Protein AF-A0A4U3CHA0-F1 (afdb_monomer_lite)

pLDDT: mean 83.75, std 16.48, range [33.78, 96.69]

Foldseek 3Di:
DPPPPAFWKWKWWQFQNDIAIAPTDHLVVLVVVLVVQLVVLVVQLVDQDWDWDHNPPPGTDTGRSVRTDDIDMDTPPDPPD

Sequence (81 aa):
MTAGFGTLGVVRVQVAGTWLATVPMPTADAKAYAHRLRNDVAAAKNYPTLVEFDASDGGPCWIRGRNVSVIDVVSTEDPGA

Secondary structure (DSSP, 8-state):
-------EEEEEEEETTEEEEPPPEEHHHHHHHHHHHHHHHHHHTSSSPEEEEE-SSSSEEEEEGGGEEEEEEEESS-TT-

Structure (mmCIF, N/CA/C/O backbone):
data_AF-A0A4U3CHA0-F1
#
_entry.id   AF-A0A4U3CHA0-F1
#
loop_
_atom_site.group_PDB
_atom_site.id
_atom_site.type_symbol
_atom_site.label_atom_id
_atom_site.label_alt_id
_atom_site.label_comp_id
_atom_site.label_asym_id
_atom_site.label_entity_id
_atom_site.label_seq_id
_atom_site.pdbx_PDB_ins_code
_atom_site.Cartn_x
_atom_site.Cartn_y
_atom_site.Cartn_z
_atom_site.occupancy
_atom_site.B_iso_or_equiv
_atom_site.auth_seq_id
_atom_site.auth_comp_id
_atom_site.auth_asym_id
_atom_site.auth_atom_id
_atom_site.pdbx_PDB_model_num
ATOM 1 N N . MET A 1 1 ? 26.738 0.930 -22.908 1.00 33.78 1 MET A N 1
ATOM 2 C CA . MET A 1 1 ? 26.322 1.159 -21.510 1.00 33.78 1 MET A CA 1
ATOM 3 C C . MET A 1 1 ? 24.806 1.086 -21.464 1.00 33.78 1 MET A C 1
ATOM 5 O O . MET A 1 1 ? 24.145 2.078 -21.730 1.00 33.78 1 MET A O 1
ATOM 9 N N . THR A 1 2 ? 24.250 -0.102 -21.243 1.00 41.97 2 THR A N 1
ATOM 10 C CA . THR A 1 2 ? 22.836 -0.262 -20.892 1.00 41.97 2 THR A CA 1
ATOM 11 C C . THR A 1 2 ? 22.694 0.219 -19.456 1.00 41.97 2 THR A C 1
ATOM 13 O O . THR A 1 2 ? 23.192 -0.426 -18.537 1.00 41.97 2 THR A O 1
ATOM 16 N N . ALA A 1 3 ? 22.092 1.390 -19.255 1.00 39.41 3 ALA A N 1
ATOM 17 C CA . ALA A 1 3 ? 21.559 1.733 -17.947 1.00 39.41 3 ALA A CA 1
ATOM 18 C C . ALA A 1 3 ? 20.556 0.625 -17.613 1.00 39.41 3 ALA A C 1
ATOM 20 O O . ALA A 1 3 ? 19.552 0.485 -18.308 1.00 39.41 3 ALA A O 1
ATOM 21 N N . GLY A 1 4 ? 20.892 -0.245 -16.658 1.00 45.03 4 GLY A N 1
ATOM 22 C CA . GLY A 1 4 ? 19.969 -1.275 -16.210 1.00 45.03 4 GLY A CA 1
ATOM 23 C C . GLY A 1 4 ? 18.705 -0.570 -15.747 1.00 45.03 4 GLY A C 1
ATOM 24 O O . GLY A 1 4 ? 18.770 0.254 -14.836 1.00 45.03 4 GLY A O 1
ATOM 25 N N . PHE A 1 5 ? 17.581 -0.832 -16.411 1.00 52.62 5 PHE A N 1
ATOM 26 C CA . PHE A 1 5 ? 16.281 -0.503 -15.850 1.00 52.62 5 PHE A CA 1
ATOM 27 C C . PHE A 1 5 ? 16.239 -1.229 -14.507 1.00 52.62 5 PHE A C 1
ATOM 29 O O . PHE A 1 5 ? 16.253 -2.455 -14.477 1.00 52.62 5 PHE A O 1
ATOM 36 N N . GLY A 1 6 ? 16.371 -0.492 -13.402 1.00 62.34 6 GLY A N 1
ATOM 37 C CA . GLY A 1 6 ? 16.423 -1.103 -12.080 1.00 62.34 6 GLY A CA 1
ATOM 38 C C . GLY A 1 6 ? 15.165 -1.932 -11.844 1.00 62.34 6 GLY A C 1
ATOM 39 O O . GLY A 1 6 ? 14.088 -1.526 -12.280 1.00 62.34 6 GLY A O 1
ATOM 40 N N . THR A 1 7 ? 15.304 -3.066 -11.152 1.00 83.75 7 THR A N 1
ATOM 41 C CA . THR A 1 7 ? 14.201 -3.966 -10.799 1.00 83.75 7 THR A CA 1
ATOM 42 C C . THR A 1 7 ? 12.994 -3.162 -10.323 1.00 83.75 7 THR A C 1
ATOM 44 O O . THR A 1 7 ? 13.069 -2.432 -9.323 1.00 83.75 7 THR A O 1
ATOM 47 N N . LEU A 1 8 ? 11.881 -3.267 -11.045 1.00 89.12 8 LEU A N 1
ATOM 48 C CA . LEU A 1 8 ? 10.635 -2.593 -10.700 1.00 89.12 8 LEU A CA 1
ATOM 49 C C . LEU A 1 8 ? 9.847 -3.448 -9.704 1.00 89.12 8 LEU A C 1
ATOM 51 O O . LEU A 1 8 ? 9.789 -4.672 -9.826 1.00 89.12 8 LEU A O 1
ATOM 55 N N . GLY A 1 9 ? 9.222 -2.799 -8.730 1.00 91.12 9 GLY A N 1
ATOM 56 C CA . GLY A 1 9 ? 8.381 -3.424 -7.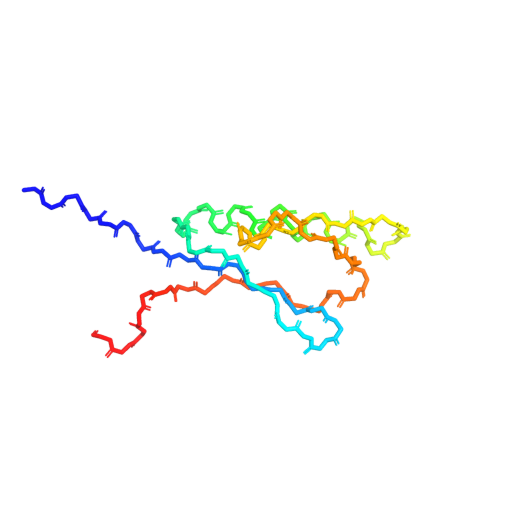725 1.00 91.12 9 GLY A CA 1
ATOM 57 C C . GLY A 1 9 ? 7.020 -2.746 -7.620 1.00 91.12 9 GLY A C 1
ATOM 58 O O . GLY A 1 9 ? 6.860 -1.569 -7.942 1.00 91.12 9 GLY A O 1
ATOM 59 N N . VAL A 1 10 ? 6.044 -3.507 -7.139 1.00 92.81 10 VAL A N 1
ATOM 60 C CA . VAL A 1 10 ? 4.685 -3.047 -6.843 1.00 92.81 10 VAL A CA 1
ATOM 61 C C . VAL A 1 10 ? 4.398 -3.297 -5.370 1.00 92.81 10 VAL A C 1
ATOM 63 O O . VAL A 1 10 ? 4.691 -4.376 -4.846 1.00 92.81 10 VAL A O 1
ATOM 66 N N . VAL A 1 11 ? 3.797 -2.318 -4.697 1.00 94.81 11 VAL A N 1
ATOM 67 C CA . VAL A 1 11 ? 3.304 -2.508 -3.331 1.00 94.81 11 VAL A CA 1
ATOM 68 C C . VAL A 1 11 ? 1.869 -3.003 -3.400 1.00 94.81 11 VAL A C 1
ATOM 70 O O . VAL A 1 11 ? 1.004 -2.345 -3.975 1.00 94.81 11 VAL A O 1
ATOM 73 N N . ARG A 1 12 ? 1.611 -4.172 -2.810 1.00 94.62 12 ARG A N 1
ATOM 74 C CA . ARG A 1 12 ? 0.268 -4.743 -2.693 1.00 94.62 12 ARG A CA 1
ATOM 75 C C . ARG A 1 12 ? -0.232 -4.636 -1.266 1.00 94.62 12 ARG A C 1
ATOM 77 O O . ARG A 1 12 ? 0.496 -4.937 -0.318 1.00 94.62 12 ARG A O 1
ATOM 84 N N . VAL A 1 13 ? -1.499 -4.278 -1.123 1.00 95.00 13 VAL A N 1
ATOM 85 C CA . VAL A 1 13 ? -2.175 -4.168 0.168 1.00 95.00 13 VAL A CA 1
ATOM 86 C C . VAL A 1 13 ? -3.459 -4.971 0.123 1.00 95.00 13 VAL A C 1
ATOM 88 O O . VAL A 1 13 ? -4.264 -4.799 -0.790 1.00 95.00 13 VAL A O 1
ATOM 91 N N . GLN A 1 14 ? -3.673 -5.832 1.113 1.00 95.50 14 GLN A N 1
ATOM 92 C CA . GLN A 1 14 ? -4.944 -6.528 1.269 1.00 95.50 14 GLN A CA 1
ATOM 93 C C . GLN A 1 14 ? -5.837 -5.755 2.240 1.00 95.50 14 GLN A C 1
ATOM 95 O O . GLN A 1 14 ? -5.484 -5.578 3.408 1.00 95.50 14 GLN A O 1
ATOM 100 N N . VAL A 1 15 ? -7.001 -5.318 1.759 1.00 93.38 15 VAL A N 1
ATOM 101 C CA . VAL A 1 15 ? -7.995 -4.540 2.506 1.00 93.38 15 VAL A CA 1
ATOM 102 C C . VAL A 1 15 ? -9.330 -5.275 2.481 1.00 93.38 15 VAL A C 1
ATOM 104 O O . VAL A 1 15 ? -9.920 -5.451 1.418 1.00 93.38 15 VAL A O 1
ATOM 107 N N . ALA A 1 16 ? -9.815 -5.714 3.647 1.00 92.31 16 ALA A N 1
ATOM 108 C CA . ALA A 1 16 ? -11.086 -6.442 3.779 1.00 92.31 16 ALA A CA 1
ATOM 109 C C . ALA A 1 16 ? -11.248 -7.602 2.763 1.00 92.31 16 ALA A C 1
ATOM 111 O O . ALA A 1 16 ? -12.323 -7.816 2.210 1.00 92.31 16 ALA A O 1
ATOM 112 N N . GLY A 1 17 ? -10.158 -8.329 2.490 1.00 90.50 17 GLY A N 1
ATOM 113 C CA . GLY A 1 17 ? -10.129 -9.454 1.548 1.00 90.50 17 GLY A CA 1
ATOM 114 C C . GLY A 1 17 ? -9.833 -9.092 0.087 1.00 90.50 17 GLY A C 1
ATOM 115 O O . GLY A 1 17 ? -9.579 -9.996 -0.703 1.00 90.50 17 GLY A O 1
ATOM 116 N N . THR A 1 18 ? -9.787 -7.806 -0.273 1.00 91.38 18 THR A N 1
ATOM 117 C CA . THR A 1 18 ? -9.489 -7.340 -1.641 1.00 91.38 18 THR A CA 1
ATOM 118 C C . THR A 1 18 ? -8.053 -6.838 -1.750 1.00 91.38 18 THR A C 1
ATOM 120 O O . THR A 1 18 ? -7.568 -6.162 -0.846 1.00 91.38 18 THR A O 1
ATOM 123 N N . TRP A 1 19 ? -7.371 -7.150 -2.852 1.00 92.25 19 TRP A N 1
ATOM 124 C CA . TRP A 1 19 ? -6.022 -6.654 -3.124 1.00 92.25 19 TRP A CA 1
ATOM 125 C C . TRP A 1 19 ? -6.054 -5.341 -3.901 1.00 92.25 19 TRP A C 1
ATOM 127 O O . TRP A 1 19 ? -6.713 -5.241 -4.932 1.00 92.25 19 TRP A O 1
ATOM 137 N N . LEU A 1 20 ? -5.297 -4.363 -3.412 1.00 91.00 20 LEU A N 1
ATOM 138 C CA . LEU A 1 20 ? -4.956 -3.128 -4.108 1.00 91.00 20 LEU A CA 1
ATOM 139 C C . LEU A 1 20 ? -3.463 -3.147 -4.425 1.00 91.00 20 LEU A C 1
ATOM 141 O O . LEU A 1 20 ? -2.677 -3.718 -3.665 1.00 91.00 20 LEU A O 1
ATOM 145 N N . ALA A 1 21 ? -3.080 -2.531 -5.535 1.00 91.88 21 ALA A N 1
ATOM 146 C CA . ALA A 1 21 ? -1.705 -2.482 -6.002 1.00 91.88 21 ALA A CA 1
ATOM 147 C C . ALA A 1 21 ? -1.361 -1.066 -6.467 1.00 91.88 21 ALA A C 1
ATOM 149 O O . ALA A 1 21 ? -2.220 -0.369 -7.004 1.00 91.88 21 ALA A O 1
ATOM 150 N N . THR A 1 22 ? -0.119 -0.649 -6.236 1.00 91.75 22 THR A N 1
ATOM 151 C CA . THR A 1 22 ? 0.438 0.570 -6.832 1.00 91.75 22 THR A CA 1
ATOM 152 C C . THR A 1 22 ? 0.809 0.313 -8.293 1.00 91.75 22 THR A C 1
ATOM 154 O O . THR A 1 22 ? 0.938 -0.841 -8.715 1.00 91.75 22 THR A O 1
ATOM 157 N N . VAL A 1 23 ? 1.098 1.367 -9.055 1.00 89.06 23 VAL A N 1
ATOM 158 C CA . VAL A 1 23 ? 1.849 1.192 -10.308 1.00 89.06 23 VAL A CA 1
ATOM 159 C C . VAL A 1 23 ? 3.278 0.708 -10.030 1.00 89.06 23 VAL A C 1
ATOM 161 O O . VAL A 1 23 ? 3.792 0.899 -8.917 1.00 89.06 23 VAL A O 1
ATOM 164 N N . PRO A 1 24 ? 3.934 0.069 -11.017 1.00 90.56 24 PRO A N 1
ATOM 165 C CA . PRO A 1 24 ? 5.340 -0.298 -10.913 1.00 90.56 24 PRO A CA 1
ATOM 166 C C . PRO A 1 24 ? 6.232 0.926 -10.678 1.00 90.56 24 PRO A C 1
ATOM 168 O O . PRO A 1 24 ? 6.139 1.927 -11.385 1.00 90.56 24 PRO A O 1
ATOM 171 N N . MET A 1 25 ? 7.130 0.820 -9.704 1.00 90.25 25 MET A N 1
ATOM 172 C CA . MET A 1 25 ? 8.125 1.841 -9.363 1.00 90.25 25 MET A CA 1
ATOM 173 C C . MET A 1 25 ? 9.467 1.173 -9.036 1.00 90.25 25 MET A C 1
ATOM 175 O O . MET A 1 25 ? 9.498 -0.046 -8.849 1.00 90.25 25 MET A O 1
ATOM 179 N N . PRO A 1 26 ? 10.594 1.901 -8.949 1.00 91.44 26 PRO A N 1
ATOM 180 C CA . PRO A 1 26 ? 11.861 1.301 -8.536 1.00 91.44 26 PRO A CA 1
ATOM 181 C C . PRO A 1 26 ? 11.711 0.522 -7.220 1.00 91.44 26 PRO A C 1
ATOM 183 O O . PRO A 1 26 ? 11.103 1.006 -6.267 1.00 91.44 26 PRO A O 1
ATOM 186 N N . THR A 1 27 ? 12.271 -0.690 -7.127 1.00 90.06 27 THR A N 1
ATOM 187 C CA . THR A 1 27 ? 12.077 -1.561 -5.946 1.00 90.06 27 THR A CA 1
ATOM 188 C C . THR A 1 27 ? 12.514 -0.902 -4.634 1.00 90.06 27 THR A C 1
ATOM 190 O O . THR A 1 27 ? 11.926 -1.163 -3.584 1.00 90.06 27 THR A O 1
ATOM 193 N N . ALA A 1 28 ? 13.539 -0.045 -4.667 1.00 90.31 28 ALA A N 1
ATOM 194 C CA . ALA A 1 28 ? 13.953 0.733 -3.500 1.00 90.31 28 ALA A CA 1
ATOM 195 C C . ALA A 1 28 ? 12.834 1.677 -3.023 1.00 90.31 28 ALA A C 1
ATOM 197 O O 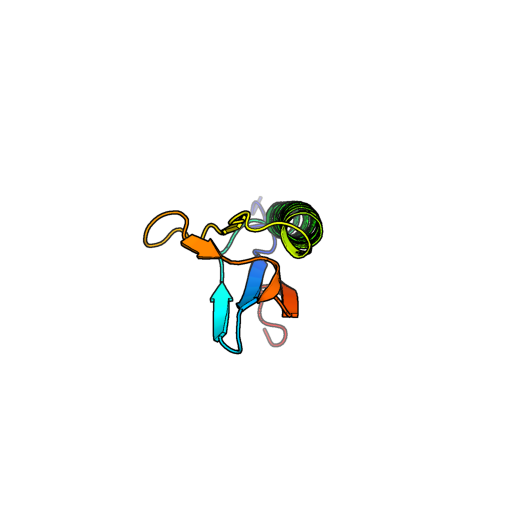. ALA A 1 28 ? 12.517 1.695 -1.831 1.00 90.31 28 ALA A O 1
ATOM 198 N N . ASP A 1 29 ? 12.179 2.367 -3.957 1.00 92.12 29 ASP A N 1
ATOM 199 C CA . ASP A 1 29 ? 11.058 3.266 -3.683 1.00 92.12 29 ASP A CA 1
ATOM 200 C C . ASP A 1 29 ? 9.834 2.481 -3.208 1.00 92.12 29 ASP A C 1
ATOM 202 O O . ASP A 1 29 ? 9.222 2.854 -2.210 1.00 92.12 29 ASP A O 1
ATOM 206 N N . ALA A 1 30 ? 9.542 1.327 -3.821 1.00 92.31 30 ALA A N 1
ATOM 207 C CA . ALA A 1 30 ? 8.465 0.438 -3.379 1.00 92.31 30 ALA A CA 1
ATOM 208 C C . ALA A 1 30 ? 8.680 -0.048 -1.933 1.00 92.31 30 ALA A C 1
ATOM 210 O O . ALA A 1 30 ? 7.750 -0.068 -1.124 1.00 92.31 30 ALA A O 1
ATOM 211 N N . LYS A 1 31 ? 9.920 -0.395 -1.559 1.00 93.94 31 LYS A N 1
ATOM 212 C CA . LYS A 1 31 ? 10.271 -0.779 -0.180 1.00 93.94 31 LYS A CA 1
ATOM 213 C C . LYS A 1 31 ? 10.122 0.386 0.796 1.00 93.94 31 LYS A C 1
ATOM 215 O O . LYS A 1 31 ? 9.562 0.191 1.878 1.00 93.94 31 LYS A O 1
ATOM 220 N N . ALA A 1 32 ? 10.590 1.578 0.425 1.00 94.50 32 ALA A N 1
ATOM 221 C CA . ALA A 1 32 ? 10.446 2.780 1.242 1.00 94.50 32 ALA A CA 1
ATOM 222 C C . ALA A 1 32 ? 8.965 3.157 1.432 1.00 94.50 32 ALA A C 1
ATOM 224 O O . ALA A 1 32 ? 8.527 3.418 2.556 1.00 94.50 32 ALA A O 1
ATOM 225 N N . TYR A 1 33 ? 8.178 3.096 0.356 1.00 94.50 33 TYR A N 1
ATOM 226 C CA . TYR A 1 33 ? 6.738 3.327 0.368 1.00 94.50 33 TYR A CA 1
ATOM 227 C C . TYR A 1 33 ? 6.017 2.319 1.267 1.00 94.50 33 TYR A C 1
ATOM 229 O O . TYR A 1 33 ? 5.279 2.718 2.166 1.00 94.50 33 TYR A O 1
ATOM 237 N N . ALA A 1 34 ? 6.291 1.020 1.105 1.00 95.56 34 ALA A N 1
ATOM 238 C CA . ALA A 1 34 ? 5.703 -0.025 1.941 1.00 95.56 34 ALA A CA 1
ATOM 239 C C . ALA A 1 34 ? 6.063 0.140 3.426 1.00 95.56 34 ALA A C 1
ATOM 241 O O . ALA A 1 34 ? 5.220 -0.098 4.289 1.00 95.56 34 ALA A O 1
ATOM 242 N N . HIS A 1 35 ? 7.292 0.558 3.749 1.00 96.69 35 HIS A N 1
ATOM 243 C CA . HIS A 1 35 ? 7.683 0.845 5.131 1.00 96.69 35 HIS A CA 1
ATOM 244 C C . HIS A 1 35 ? 6.877 2.011 5.718 1.00 96.69 35 HIS A C 1
ATOM 246 O O . HIS A 1 35 ? 6.322 1.878 6.809 1.00 96.69 35 HIS A O 1
ATOM 252 N N . ARG A 1 36 ? 6.777 3.137 4.997 1.00 96.19 36 ARG A N 1
ATOM 253 C CA . ARG A 1 36 ? 5.965 4.287 5.429 1.00 96.19 36 ARG A CA 1
ATOM 254 C C . ARG A 1 36 ? 4.504 3.880 5.629 1.00 96.19 36 ARG A C 1
ATOM 256 O O . ARG A 1 36 ? 3.951 4.098 6.701 1.00 96.19 36 ARG A O 1
ATOM 263 N N . LEU A 1 37 ? 3.936 3.176 4.652 1.00 95.50 37 LEU A N 1
ATOM 264 C CA . LEU A 1 37 ? 2.551 2.722 4.687 1.00 95.50 37 LEU A CA 1
ATOM 265 C C . LEU A 1 37 ? 2.262 1.794 5.877 1.00 95.50 37 LEU A C 1
ATOM 267 O O . LEU A 1 37 ? 1.208 1.902 6.498 1.00 95.50 37 LEU A O 1
ATOM 271 N N . ARG A 1 38 ? 3.193 0.899 6.239 1.00 95.81 38 ARG A N 1
ATOM 272 C CA . ARG A 1 38 ? 3.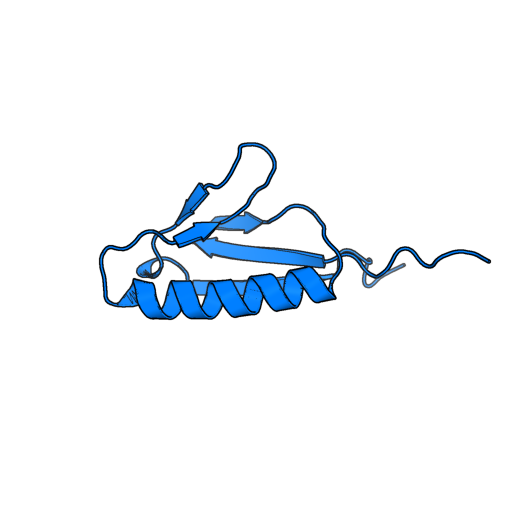051 0.050 7.437 1.00 95.81 38 ARG A CA 1
ATOM 273 C C . ARG A 1 38 ? 2.959 0.878 8.716 1.00 95.81 38 ARG A C 1
ATOM 275 O O . ARG A 1 38 ? 2.135 0.553 9.570 1.00 95.81 38 ARG A O 1
ATOM 282 N N . ASN A 1 39 ? 3.760 1.935 8.836 1.00 94.69 39 ASN A N 1
ATOM 283 C CA . ASN A 1 39 ? 3.717 2.831 9.991 1.00 94.69 39 ASN A CA 1
ATOM 284 C C . ASN A 1 39 ? 2.391 3.596 10.050 1.00 94.69 39 ASN A C 1
ATOM 286 O O . ASN A 1 39 ? 1.754 3.628 11.104 1.00 94.69 39 ASN A O 1
ATOM 290 N N . ASP A 1 40 ? 1.938 4.129 8.915 1.00 93.94 40 ASP A N 1
ATOM 291 C CA . ASP A 1 40 ? 0.680 4.877 8.825 1.00 93.94 40 ASP A CA 1
ATOM 292 C C . ASP A 1 40 ? -0.524 3.980 9.149 1.00 93.94 40 ASP A C 1
ATOM 294 O O . ASP A 1 40 ? -1.392 4.344 9.945 1.00 93.94 40 ASP A O 1
ATOM 298 N N . VAL A 1 41 ? -0.547 2.75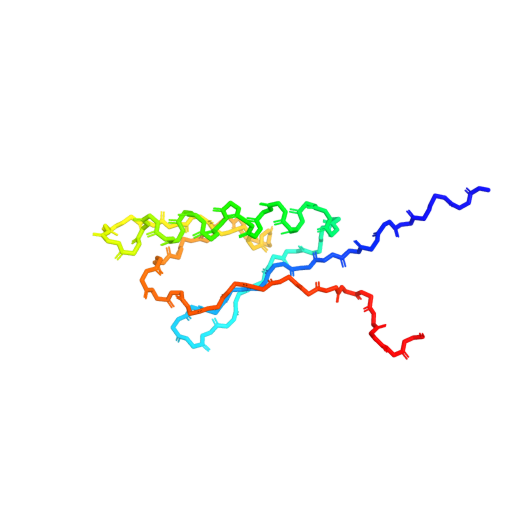4 8.612 1.00 94.31 41 VAL A N 1
ATOM 299 C CA . VAL A 1 41 ? -1.567 1.743 8.926 1.00 94.31 41 VAL A CA 1
ATOM 300 C C . VAL A 1 41 ? -1.536 1.362 10.403 1.00 94.31 41 VAL A C 1
ATOM 302 O O . VAL A 1 41 ? -2.598 1.269 11.018 1.00 94.31 41 VAL A O 1
ATOM 305 N N . ALA A 1 42 ? -0.355 1.153 10.993 1.00 92.56 42 ALA A N 1
ATOM 306 C CA . ALA A 1 42 ? -0.230 0.827 12.412 1.00 92.56 42 ALA A CA 1
ATOM 307 C C . ALA A 1 42 ? -0.749 1.965 13.308 1.00 92.56 42 ALA A C 1
ATOM 309 O O . ALA A 1 42 ? -1.487 1.698 14.258 1.00 92.56 42 ALA A O 1
ATOM 310 N N . ALA A 1 43 ? -0.443 3.220 12.970 1.00 90.88 43 ALA A N 1
ATOM 311 C CA . ALA A 1 43 ? -0.961 4.392 13.672 1.00 90.88 43 ALA A CA 1
ATOM 312 C C . ALA A 1 43 ? -2.490 4.520 13.525 1.00 90.88 43 ALA A C 1
ATOM 314 O O . ALA A 1 43 ? -3.200 4.762 14.504 1.00 90.88 43 ALA A O 1
ATOM 315 N N . ALA A 1 44 ? -3.015 4.279 12.321 1.00 89.25 44 ALA A N 1
ATOM 316 C CA . ALA A 1 44 ? -4.440 4.363 12.010 1.00 89.25 44 ALA A CA 1
ATOM 317 C C . ALA A 1 44 ? -5.273 3.167 12.507 1.00 89.25 44 ALA A C 1
ATOM 319 O O . ALA A 1 44 ? -6.499 3.216 12.449 1.00 89.25 44 ALA A O 1
ATOM 320 N N . LYS A 1 45 ? -4.674 2.076 13.006 1.00 79.50 45 LYS A N 1
ATOM 321 C CA . LYS A 1 45 ? -5.456 0.956 13.572 1.00 79.50 45 LYS A CA 1
ATOM 322 C C . LYS A 1 45 ? -6.268 1.369 14.802 1.00 79.50 45 LYS A C 1
ATOM 324 O O . LYS A 1 45 ? -7.369 0.857 14.992 1.00 79.50 45 LYS A O 1
ATOM 329 N N . ASN A 1 46 ? -5.746 2.303 15.595 1.00 78.19 46 ASN A N 1
ATOM 330 C CA . ASN A 1 46 ? -6.335 2.713 16.872 1.00 78.19 46 ASN A CA 1
ATOM 331 C C . ASN A 1 46 ? -7.224 3.964 16.769 1.00 78.19 46 ASN A C 1
ATOM 333 O O . ASN A 1 46 ? -7.903 4.308 17.732 1.00 78.19 46 ASN A O 1
ATOM 337 N N . TYR A 1 47 ? -7.242 4.630 15.612 1.00 76.56 47 TYR A N 1
ATOM 338 C CA . TYR A 1 47 ? -7.962 5.884 15.387 1.00 76.56 47 TYR A CA 1
ATOM 339 C C . TYR A 1 47 ? -8.785 5.812 14.095 1.00 76.56 47 TYR A C 1
ATOM 341 O O . TYR A 1 47 ? -8.417 5.089 13.174 1.00 76.56 47 TYR A O 1
ATOM 349 N N . PRO A 1 48 ? -9.897 6.555 13.963 1.00 78.06 48 PRO A N 1
ATOM 350 C CA . PRO A 1 48 ? -10.708 6.572 12.743 1.00 78.06 48 PRO A CA 1
ATOM 351 C C . PRO A 1 48 ? -10.053 7.374 11.596 1.00 78.06 48 PRO A C 1
ATOM 353 O O . PRO A 1 48 ? -10.742 8.066 10.851 1.00 78.06 48 PRO A O 1
ATOM 356 N N . THR A 1 49 ? -8.730 7.291 11.446 1.00 87.50 49 THR A N 1
ATOM 357 C CA . THR A 1 49 ? -7.959 7.999 10.421 1.00 87.50 49 THR A CA 1
ATOM 358 C C . THR A 1 49 ? -7.889 7.159 9.147 1.00 87.50 49 THR A C 1
ATOM 360 O O . THR A 1 49 ? -7.700 5.940 9.192 1.00 87.50 49 THR A O 1
ATOM 363 N N . LEU A 1 50 ? -8.065 7.808 7.997 1.00 92.00 50 LEU A N 1
ATOM 364 C CA . LEU A 1 50 ? -7.870 7.183 6.692 1.00 92.00 50 LEU A CA 1
ATOM 365 C C . LEU A 1 50 ? -6.394 7.260 6.301 1.00 92.00 50 LEU A C 1
ATOM 367 O O . LEU A 1 50 ? -5.745 8.277 6.531 1.00 92.00 50 LEU A O 1
ATOM 371 N N . VAL A 1 51 ? -5.884 6.183 5.713 1.00 93.31 51 VAL A N 1
ATOM 372 C CA . VAL A 1 51 ? -4.518 6.104 5.193 1.00 93.31 51 VAL A CA 1
ATOM 373 C C . VAL A 1 51 ? -4.575 6.251 3.682 1.00 93.31 51 VAL A C 1
ATOM 375 O O . VAL A 1 51 ? -5.406 5.623 3.025 1.00 93.31 51 VAL A O 1
ATOM 378 N N . GLU A 1 52 ? -3.706 7.093 3.147 1.00 93.06 52 GLU A N 1
ATOM 379 C CA . GLU A 1 52 ? -3.589 7.321 1.715 1.00 93.06 52 GLU A CA 1
ATOM 380 C C . GLU A 1 52 ? -2.847 6.156 1.044 1.00 93.06 52 GLU A C 1
ATOM 382 O O . GLU A 1 52 ? -1.793 5.720 1.515 1.00 93.06 52 GLU A O 1
ATOM 387 N N . PHE A 1 53 ? -3.392 5.653 -0.061 1.00 92.69 53 PHE A N 1
ATOM 388 C CA . PHE A 1 53 ? -2.771 4.635 -0.898 1.00 92.69 53 PHE A CA 1
ATOM 389 C C . PHE A 1 53 ? -2.779 5.088 -2.358 1.00 92.69 53 PHE A C 1
ATOM 391 O O . PHE A 1 53 ? -3.832 5.359 -2.931 1.00 92.69 53 PHE A O 1
ATOM 398 N N . ASP A 1 54 ? -1.604 5.158 -2.970 1.00 88.38 54 ASP A N 1
ATOM 399 C CA . ASP A 1 54 ? -1.438 5.650 -4.334 1.00 88.38 54 ASP A CA 1
ATOM 400 C C . ASP A 1 54 ? -1.552 4.489 -5.327 1.00 88.38 54 ASP A C 1
ATOM 402 O O . ASP A 1 54 ? -0.598 3.751 -5.568 1.00 88.38 54 ASP A O 1
ATOM 406 N N . ALA A 1 55 ? -2.749 4.315 -5.887 1.00 81.12 55 ALA A N 1
ATOM 407 C CA . ALA A 1 55 ? -3.000 3.359 -6.965 1.00 81.12 55 ALA A CA 1
ATOM 408 C C . ALA A 1 55 ? -2.673 3.930 -8.363 1.00 81.12 55 ALA A C 1
ATOM 410 O O . ALA A 1 55 ? -2.777 3.205 -9.346 1.00 81.12 55 ALA A O 1
ATOM 411 N N . SER A 1 56 ? -2.298 5.214 -8.441 1.00 69.38 56 SER A N 1
ATOM 412 C CA . SER A 1 56 ? -1.837 6.006 -9.596 1.00 69.38 56 SER A CA 1
ATOM 413 C C . SER A 1 56 ? -2.743 6.121 -10.833 1.00 69.38 56 SER A C 1
ATOM 415 O O . SER A 1 56 ? -2.681 7.146 -11.506 1.00 69.38 56 SER A O 1
ATOM 417 N N . ASP A 1 57 ? -3.654 5.183 -11.097 1.00 67.19 57 ASP A N 1
ATOM 418 C CA . ASP A 1 57 ? -4.540 5.231 -12.277 1.00 67.19 57 ASP A CA 1
ATOM 419 C C . ASP A 1 57 ? -5.773 6.145 -12.095 1.00 67.19 57 ASP A C 1
ATOM 421 O O . ASP A 1 57 ? -6.457 6.482 -13.060 1.00 67.19 57 ASP A O 1
ATOM 425 N N . GLY A 1 58 ? -6.061 6.587 -10.866 1.00 64.00 58 GLY A N 1
ATOM 426 C CA . GLY A 1 58 ? -7.210 7.450 -10.547 1.00 64.00 58 GLY A CA 1
ATOM 427 C C . GLY A 1 58 ? -6.964 8.443 -9.410 1.00 64.00 58 GLY A C 1
ATOM 428 O O . GLY A 1 58 ? -7.917 9.001 -8.868 1.00 64.00 58 GLY A O 1
ATOM 429 N N . GLY A 1 59 ? -5.698 8.649 -9.038 1.00 70.56 59 GLY A N 1
ATOM 430 C CA . GLY A 1 59 ? -5.308 9.362 -7.822 1.00 7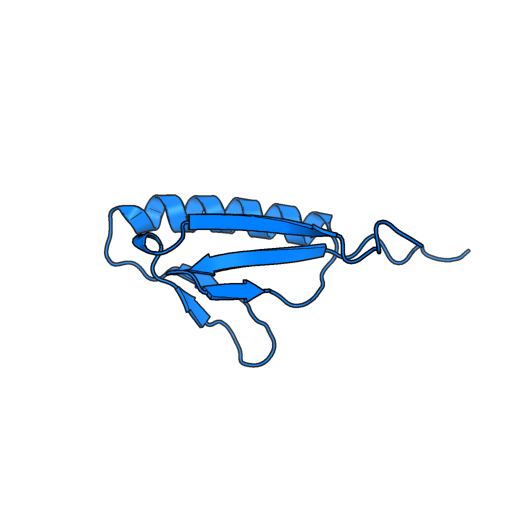0.56 59 GLY A CA 1
ATOM 431 C C . GLY A 1 59 ? -5.307 8.466 -6.575 1.00 70.56 59 GLY A C 1
ATOM 432 O O . GLY A 1 59 ? -5.561 7.259 -6.663 1.00 70.56 59 GLY A O 1
ATOM 433 N N . PRO A 1 60 ? -4.989 9.038 -5.403 1.00 81.62 60 PRO A N 1
ATOM 434 C CA . PRO A 1 60 ? -4.908 8.272 -4.174 1.00 81.62 60 PRO A CA 1
ATOM 435 C C . PRO A 1 60 ? -6.287 7.768 -3.749 1.00 81.62 60 PRO A C 1
ATOM 437 O O . PRO A 1 60 ? -7.272 8.513 -3.728 1.00 81.62 60 PRO A O 1
ATOM 440 N N . CYS A 1 61 ? -6.355 6.500 -3.357 1.00 87.12 61 CYS A N 1
ATOM 441 C CA . CYS A 1 61 ? -7.504 5.958 -2.657 1.00 87.12 61 CYS A CA 1
ATOM 442 C C . CYS A 1 61 ? -7.258 5.976 -1.145 1.00 87.12 61 CYS A C 1
ATOM 444 O O . CYS A 1 61 ? -6.127 5.955 -0.661 1.00 87.12 61 CYS A O 1
ATOM 446 N N . TRP A 1 62 ? -8.344 6.033 -0.382 1.00 91.75 62 TRP A N 1
ATOM 447 C CA . TRP A 1 62 ? -8.287 6.115 1.072 1.00 91.75 62 TRP A CA 1
ATOM 448 C C . TRP A 1 62 ? -8.696 4.782 1.682 1.00 91.75 62 TRP A C 1
ATOM 450 O O . TRP A 1 62 ? -9.835 4.336 1.523 1.00 91.75 62 TRP A O 1
ATOM 460 N N . ILE A 1 63 ? -7.779 4.154 2.414 1.00 92.25 63 ILE A N 1
ATOM 461 C CA . ILE A 1 63 ? -8.009 2.861 3.058 1.00 92.25 63 ILE A CA 1
ATOM 462 C C . ILE A 1 63 ? -8.138 3.024 4.571 1.00 92.25 63 ILE A C 1
ATOM 464 O O . ILE A 1 63 ? -7.487 3.851 5.209 1.00 92.25 63 ILE A O 1
ATOM 468 N N . ARG A 1 64 ? -8.997 2.207 5.186 1.00 91.62 64 ARG A N 1
ATOM 469 C CA . ARG A 1 64 ? -9.097 2.137 6.649 1.00 91.62 64 ARG A CA 1
ATOM 470 C C . ARG A 1 64 ? -8.001 1.220 7.177 1.00 91.62 64 ARG A C 1
ATOM 472 O O . ARG A 1 64 ? -8.064 0.018 6.926 1.00 91.62 64 ARG A O 1
ATOM 479 N N . GLY A 1 65 ? -7.069 1.751 7.9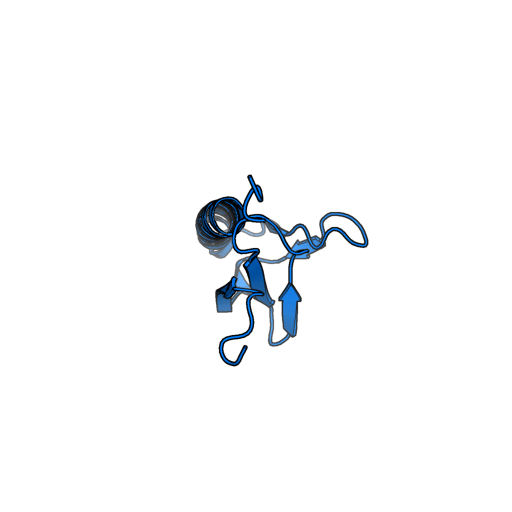72 1.00 91.62 65 GLY A N 1
ATOM 480 C CA . GLY A 1 65 ? -5.935 0.982 8.510 1.00 91.62 65 GLY A CA 1
ATOM 481 C C . GLY A 1 65 ? -6.345 -0.301 9.248 1.00 91.62 65 GLY A C 1
ATOM 482 O O . GLY A 1 65 ? -5.721 -1.345 9.080 1.00 91.62 65 GLY A O 1
ATOM 483 N N . ARG A 1 66 ? -7.467 -0.281 9.982 1.00 92.75 66 ARG A N 1
ATOM 484 C CA . ARG A 1 66 ? -8.007 -1.473 10.670 1.00 92.75 66 ARG A CA 1
ATOM 485 C C . ARG A 1 66 ? -8.430 -2.625 9.748 1.00 92.75 66 ARG A C 1
ATOM 487 O O . ARG A 1 66 ? -8.508 -3.756 10.209 1.00 92.75 66 ARG A O 1
ATOM 494 N N . ASN A 1 67 ? -8.717 -2.344 8.477 1.00 93.62 67 ASN A N 1
ATOM 495 C CA . ASN A 1 67 ? -9.125 -3.350 7.495 1.00 93.62 67 ASN A CA 1
ATOM 496 C C . ASN A 1 67 ? -7.927 -3.931 6.725 1.00 93.62 67 ASN A C 1
ATOM 498 O O . ASN A 1 67 ? -8.128 -4.810 5.888 1.00 93.62 67 ASN A O 1
ATOM 502 N N . VAL A 1 68 ? -6.711 -3.432 6.974 1.00 94.00 68 VAL A N 1
ATOM 503 C CA . VAL A 1 68 ? -5.487 -3.886 6.311 1.00 94.00 68 VAL A CA 1
ATOM 504 C C . VAL A 1 68 ? -4.935 -5.119 7.022 1.00 94.00 68 VAL A C 1
ATOM 506 O O . VAL A 1 68 ? -4.596 -5.061 8.209 1.00 94.00 68 VAL A O 1
ATOM 509 N N . SER A 1 69 ? -4.813 -6.223 6.286 1.00 95.00 69 SER A N 1
ATOM 510 C CA . SER A 1 69 ? -4.240 -7.482 6.783 1.00 95.00 69 SER A CA 1
ATOM 511 C C . SER A 1 69 ? -2.800 -7.702 6.327 1.00 95.00 69 SER A C 1
ATOM 513 O O . SER A 1 69 ? -1.994 -8.214 7.101 1.00 95.00 69 SER A O 1
ATOM 515 N N . VAL A 1 70 ? -2.460 -7.306 5.098 1.00 96.19 70 VAL A N 1
ATOM 516 C CA . VAL A 1 70 ? -1.148 -7.576 4.491 1.00 96.19 70 VAL A CA 1
ATOM 517 C C . VAL A 1 70 ? -0.656 -6.359 3.717 1.00 96.19 70 VAL A C 1
ATOM 519 O O . VAL A 1 70 ? -1.442 -5.710 3.028 1.00 96.19 70 VAL A O 1
ATOM 522 N N . ILE A 1 71 ? 0.647 -6.076 3.822 1.00 95.56 71 ILE A N 1
ATOM 523 C CA . ILE A 1 71 ? 1.373 -5.107 2.991 1.00 95.56 71 ILE A CA 1
ATOM 524 C C . ILE A 1 71 ? 2.659 -5.776 2.511 1.00 95.56 71 ILE A C 1
ATOM 526 O O . ILE A 1 71 ? 3.533 -6.097 3.326 1.00 95.56 71 ILE A O 1
ATOM 530 N N . ASP A 1 72 ? 2.778 -5.958 1.202 1.00 94.94 72 ASP A N 1
ATOM 531 C CA . ASP A 1 72 ? 3.847 -6.720 0.557 1.00 94.94 72 ASP A CA 1
ATOM 532 C C . ASP A 1 72 ? 4.452 -5.945 -0.622 1.00 94.94 72 ASP A C 1
ATOM 534 O O . ASP A 1 72 ? 3.787 -5.098 -1.220 1.00 94.94 72 ASP A O 1
ATOM 538 N N . VAL A 1 73 ? 5.713 -6.234 -0.944 1.00 92.44 73 VAL A N 1
ATOM 539 C CA . VAL A 1 73 ? 6.412 -5.687 -2.113 1.00 92.44 73 VAL A CA 1
ATOM 540 C C . VAL A 1 73 ? 6.721 -6.839 -3.053 1.00 92.44 73 VAL A C 1
ATOM 542 O O . VAL A 1 73 ? 7.494 -7.731 -2.711 1.00 92.44 73 VAL A O 1
ATOM 545 N N . VAL A 1 74 ? 6.151 -6.793 -4.251 1.00 91.31 74 VAL A N 1
ATOM 546 C CA . VAL A 1 74 ? 6.357 -7.813 -5.281 1.00 91.31 74 VAL A CA 1
ATOM 547 C C . VAL A 1 74 ? 7.278 -7.264 -6.350 1.00 91.31 74 VAL A C 1
ATOM 549 O O . VAL A 1 74 ? 7.016 -6.189 -6.886 1.00 91.31 74 VAL A O 1
ATOM 552 N N . SER A 1 75 ? 8.345 -8.001 -6.658 1.00 85.00 75 SER A N 1
ATOM 553 C CA . SER A 1 75 ? 9.154 -7.721 -7.843 1.00 85.00 75 SER A CA 1
ATOM 554 C C . SER A 1 75 ? 8.331 -8.011 -9.094 1.00 85.00 75 SER A C 1
ATOM 556 O O . SER A 1 75 ? 7.678 -9.048 -9.176 1.00 85.00 75 SER A O 1
ATOM 558 N N . THR A 1 76 ? 8.354 -7.096 -10.055 1.00 75.06 76 THR A N 1
ATOM 559 C CA . THR A 1 76 ? 7.720 -7.291 -11.370 1.00 75.06 76 THR A CA 1
ATOM 560 C C . THR A 1 76 ? 8.630 -8.024 -12.353 1.00 75.06 76 THR A C 1
ATOM 562 O O . THR A 1 76 ? 8.181 -8.390 -13.434 1.00 75.06 76 THR A O 1
ATOM 565 N N . GLU A 1 77 ? 9.890 -8.262 -11.976 1.00 64.88 77 GLU A N 1
ATOM 566 C CA . GLU A 1 77 ? 10.757 -9.193 -12.691 1.00 64.88 77 GLU A CA 1
ATOM 567 C C . GLU A 1 77 ? 10.256 -10.612 -12.428 1.00 64.88 77 GLU A C 1
ATOM 569 O O . GLU A 1 77 ? 10.183 -11.063 -11.282 1.00 64.88 77 GLU A O 1
ATOM 574 N N . ASP A 1 78 ? 9.850 -11.271 -13.507 1.00 47.94 78 ASP A N 1
ATOM 575 C CA . ASP A 1 78 ? 9.320 -12.624 -13.518 1.00 47.94 78 ASP A CA 1
ATOM 576 C C . ASP A 1 78 ? 10.308 -13.574 -12.810 1.00 47.94 78 ASP A C 1
ATOM 578 O O . ASP A 1 78 ? 11.466 -13.653 -13.224 1.00 47.94 78 ASP A O 1
ATOM 582 N N . PRO A 1 79 ? 9.916 -14.332 -11.768 1.00 47.16 79 PRO A N 1
ATOM 583 C CA . PRO A 1 79 ? 10.784 -15.359 -11.188 1.00 47.16 79 PRO A CA 1
ATOM 584 C C . PRO A 1 79 ? 11.048 -16.546 -12.141 1.00 47.16 79 PRO A C 1
ATOM 586 O O . PRO A 1 79 ? 11.659 -17.528 -11.719 1.00 47.16 79 PRO A O 1
ATOM 589 N N . GLY A 1 80 ? 10.579 -16.482 -13.396 1.00 40.34 80 GLY A N 1
ATOM 590 C CA . GLY A 1 80 ? 10.706 -17.527 -14.412 1.00 40.34 80 GLY A CA 1
ATOM 591 C C . GLY A 1 80 ? 11.238 -17.091 -15.786 1.00 40.34 80 GLY A C 1
ATOM 592 O O . GLY A 1 80 ? 11.060 -17.863 -16.727 1.00 40.34 80 GLY A O 1
ATOM 593 N N . ALA A 1 81 ? 11.855 -15.909 -15.923 1.00 39.47 81 ALA A N 1
ATOM 594 C CA . ALA A 1 81 ? 12.542 -15.498 -17.160 1.00 39.47 81 ALA A CA 1
ATOM 595 C C . ALA A 1 81 ? 14.013 -15.948 -17.204 1.00 39.47 81 ALA A C 1
ATOM 597 O O . ALA A 1 81 ? 14.695 -15.865 -16.156 1.00 39.47 81 ALA A O 1
#

Radius of gyration: 13.87 Å; chains: 1; bounding box: 37×27×38 Å